Protein AF-I6CDU6-F1 (afdb_monomer_lite)

Organism: NCBI:txid766150

Structure (mmCIF, N/CA/C/O backbone):
data_AF-I6CDU6-F1
#
_entry.id   AF-I6CDU6-F1
#
loop_
_atom_site.group_PDB
_atom_site.id
_atom_site.type_symbol
_atom_site.label_atom_id
_atom_site.label_alt_id
_atom_site.label_comp_id
_atom_site.label_asym_id
_atom_site.label_entity_id
_atom_site.label_seq_id
_atom_site.pdbx_PDB_ins_code
_atom_site.Cartn_x
_atom_site.Cartn_y
_atom_site.Cartn_z
_atom_site.occupancy
_atom_site.B_iso_or_equiv
_atom_site.auth_seq_id
_atom_site.auth_comp_id
_atom_site.auth_asym_id
_atom_site.auth_atom_id
_atom_site.pdbx_PDB_model_num
ATOM 1 N N . MET A 1 1 ? 11.435 -16.842 9.571 1.00 32.94 1 MET A N 1
ATOM 2 C CA . MET A 1 1 ? 11.410 -16.232 8.225 1.00 32.94 1 MET A CA 1
ATOM 3 C C . MET A 1 1 ? 11.281 -14.732 8.412 1.00 32.94 1 MET A C 1
ATOM 5 O O . MET A 1 1 ? 10.280 -14.300 8.973 1.00 32.94 1 MET A O 1
ATOM 9 N N . ALA A 1 2 ? 12.318 -13.966 8.075 1.00 36.88 2 ALA A N 1
ATOM 10 C CA . ALA A 1 2 ? 12.240 -12.507 8.065 1.00 36.88 2 ALA A CA 1
ATOM 11 C C . ALA A 1 2 ? 11.458 -12.072 6.817 1.00 36.88 2 ALA A C 1
ATOM 13 O O . ALA A 1 2 ? 11.607 -12.685 5.761 1.00 36.88 2 ALA A O 1
ATOM 14 N N . LEU A 1 3 ? 10.589 -11.071 6.949 1.00 39.34 3 LEU A N 1
ATOM 15 C CA . LEU A 1 3 ? 9.924 -10.468 5.794 1.00 39.34 3 LEU A CA 1
ATOM 16 C C . LEU A 1 3 ? 10.993 -9.773 4.931 1.00 39.34 3 LEU A C 1
ATOM 18 O O . LEU A 1 3 ? 11.891 -9.159 5.512 1.00 39.34 3 LEU A O 1
ATOM 22 N N . PRO A 1 4 ? 10.928 -9.866 3.590 1.00 41.03 4 PRO A N 1
ATOM 23 C CA . PRO A 1 4 ? 11.874 -9.175 2.718 1.00 41.03 4 PRO A CA 1
ATOM 24 C C . PRO A 1 4 ? 11.865 -7.668 3.006 1.00 41.03 4 PRO A C 1
ATOM 26 O O . PRO A 1 4 ? 10.812 -7.093 3.300 1.00 41.03 4 PRO A O 1
ATOM 29 N N . GLU A 1 5 ? 13.039 -7.033 2.948 1.00 44.81 5 GLU A N 1
ATOM 30 C CA . GLU A 1 5 ? 13.200 -5.594 3.174 1.00 44.81 5 GLU A CA 1
ATOM 31 C C . GLU A 1 5 ? 12.533 -4.794 2.042 1.00 44.81 5 GLU A C 1
ATOM 33 O O . GLU A 1 5 ? 13.158 -4.381 1.072 1.00 44.81 5 GLU A O 1
ATOM 38 N N . SER A 1 6 ? 11.222 -4.577 2.143 1.00 46.50 6 SER A N 1
ATOM 39 C CA . SER A 1 6 ? 10.471 -3.804 1.156 1.00 46.50 6 SER A CA 1
ATOM 40 C C . SER A 1 6 ? 10.526 -2.310 1.479 1.00 46.50 6 SER A C 1
ATOM 42 O O . SER A 1 6 ? 10.025 -1.868 2.518 1.00 46.50 6 SER A O 1
ATOM 44 N N . ASN A 1 7 ? 11.066 -1.507 0.563 1.00 51.50 7 ASN A N 1
ATOM 45 C CA . ASN A 1 7 ? 10.974 -0.051 0.636 1.00 51.50 7 ASN A CA 1
ATOM 46 C C . ASN A 1 7 ? 9.589 0.406 0.162 1.00 51.50 7 ASN A C 1
ATOM 48 O O . ASN A 1 7 ? 9.287 0.353 -1.027 1.00 51.50 7 ASN A O 1
ATOM 52 N N . VAL A 1 8 ? 8.752 0.878 1.089 1.00 51.47 8 VAL A N 1
ATOM 53 C CA . VAL A 1 8 ? 7.419 1.410 0.771 1.00 51.47 8 VAL A CA 1
ATOM 54 C C . VAL A 1 8 ? 7.499 2.923 0.597 1.00 51.47 8 VAL A C 1
ATOM 56 O O . VAL A 1 8 ? 7.795 3.656 1.544 1.00 51.47 8 VAL A O 1
ATOM 59 N N . ILE A 1 9 ? 7.212 3.403 -0.613 1.00 56.62 9 ILE A N 1
ATOM 60 C CA . ILE A 1 9 ? 7.138 4.836 -0.914 1.00 56.62 9 ILE A CA 1
ATOM 61 C C . ILE A 1 9 ? 5.667 5.250 -0.985 1.00 56.62 9 ILE A C 1
ATOM 63 O O . ILE A 1 9 ? 4.907 4.737 -1.805 1.00 56.62 9 ILE A O 1
ATOM 67 N N . HIS A 1 10 ? 5.273 6.181 -0.114 1.00 56.25 10 HIS A N 1
ATOM 68 C CA . HIS A 1 10 ? 3.940 6.777 -0.099 1.00 56.25 10 HIS A CA 1
ATOM 69 C C . HIS A 1 10 ? 3.955 8.113 -0.844 1.00 56.25 10 HIS A C 1
ATOM 71 O O . HIS A 1 10 ? 4.789 8.978 -0.577 1.00 56.25 10 HIS A O 1
ATOM 77 N N . ALA A 1 11 ? 3.006 8.300 -1.752 1.00 53.47 11 ALA A N 1
ATOM 78 C CA . ALA A 1 11 ? 2.941 9.476 -2.601 1.00 53.47 11 ALA A CA 1
ATOM 79 C C . ALA A 1 11 ? 1.880 10.475 -2.122 1.00 53.47 11 ALA A C 1
ATOM 81 O O . ALA A 1 11 ? 0.833 10.656 -2.741 1.00 53.47 11 ALA A O 1
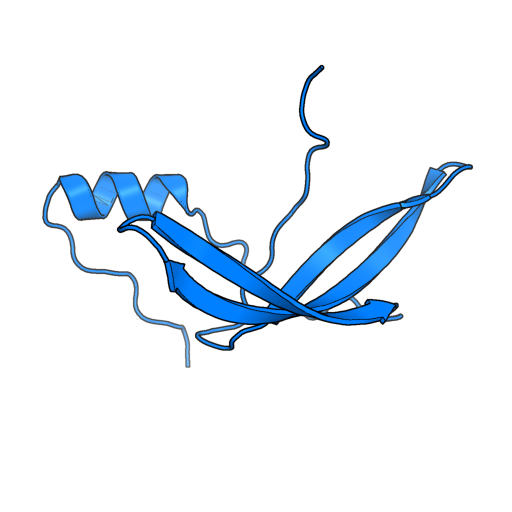ATOM 82 N N . GLY A 1 12 ? 2.155 11.105 -0.980 1.00 50.72 12 GLY A N 1
ATOM 83 C CA . GLY A 1 12 ? 1.458 12.322 -0.558 1.00 50.72 12 GLY A CA 1
ATOM 84 C C . GLY A 1 12 ? -0.067 12.193 -0.504 1.00 50.72 12 GLY A C 1
ATOM 85 O O . GLY A 1 12 ? -0.763 12.916 -1.202 1.00 50.72 12 GLY A O 1
ATOM 86 N N . TYR A 1 13 ? -0.578 11.312 0.358 1.00 53.66 13 TYR A N 1
ATOM 87 C CA . TYR A 1 13 ? -2.006 11.079 0.635 1.00 53.66 13 TYR A CA 1
ATOM 88 C C . TYR A 1 13 ? -2.797 10.304 -0.437 1.00 53.66 13 TYR A C 1
ATOM 90 O O . TYR A 1 13 ? -3.970 10.000 -0.222 1.00 53.66 13 TYR A O 1
ATOM 98 N N . GLY A 1 14 ? -2.169 9.885 -1.540 1.00 61.75 14 GLY A N 1
ATOM 99 C CA . GLY A 1 14 ? -2.778 8.959 -2.502 1.00 61.75 14 GLY A CA 1
ATOM 100 C C . GLY A 1 14 ? -2.973 7.541 -1.943 1.00 61.75 14 GLY A C 1
ATOM 101 O O . GLY A 1 14 ? -2.187 7.067 -1.121 1.00 61.75 14 GLY A O 1
ATOM 102 N N . SER A 1 15 ? -4.006 6.831 -2.412 1.00 76.75 15 SER A N 1
ATOM 103 C CA . SER A 1 15 ? -4.244 5.416 -2.063 1.00 76.75 15 SER A CA 1
ATOM 104 C C . SER A 1 15 ? -3.432 4.469 -2.963 1.00 76.75 15 SER A C 1
ATOM 106 O O . SER A 1 15 ? -3.978 3.604 -3.646 1.00 76.75 15 SER A O 1
ATOM 108 N N . TYR A 1 16 ? -2.117 4.687 -3.019 1.00 80.12 16 TYR A N 1
ATOM 109 C CA . TYR A 1 16 ? -1.179 3.853 -3.767 1.00 80.12 16 TYR A CA 1
ATOM 110 C C . TYR A 1 16 ? 0.208 3.815 -3.113 1.00 80.12 16 TYR A C 1
ATOM 112 O O . TYR A 1 16 ? 0.562 4.683 -2.309 1.00 80.12 16 TYR A O 1
ATOM 120 N N . ALA A 1 17 ? 0.982 2.785 -3.447 1.00 81.69 17 ALA A N 1
ATOM 121 C CA . ALA A 1 17 ? 2.358 2.578 -3.016 1.00 81.69 17 ALA A CA 1
ATOM 122 C C . ALA A 1 17 ? 3.221 2.132 -4.199 1.00 81.69 17 ALA A C 1
ATOM 124 O O . ALA A 1 17 ? 2.738 1.445 -5.097 1.00 81.69 17 ALA A O 1
ATOM 125 N N . VAL A 1 18 ? 4.505 2.490 -4.174 1.00 80.31 18 VAL A N 1
ATOM 126 C CA . VAL A 1 18 ? 5.512 1.870 -5.045 1.00 80.31 18 VAL A CA 1
ATOM 127 C C . VAL A 1 18 ? 6.321 0.894 -4.207 1.00 80.31 18 VAL A C 1
ATOM 129 O O . VAL A 1 18 ? 6.856 1.285 -3.166 1.00 80.31 18 VAL A O 1
ATOM 132 N N . ILE A 1 19 ? 6.382 -0.358 -4.658 1.00 81.44 19 ILE A N 1
ATOM 133 C CA . ILE A 1 19 ? 7.178 -1.418 -4.035 1.00 81.44 19 ILE A CA 1
ATOM 134 C C . ILE A 1 19 ? 8.316 -1.832 -4.965 1.00 81.44 19 ILE A C 1
ATOM 136 O O . ILE A 1 19 ? 8.164 -1.844 -6.186 1.00 81.44 19 ILE A O 1
ATOM 140 N N . GLU A 1 20 ? 9.455 -2.152 -4.368 1.00 84.12 20 GLU A N 1
ATOM 141 C CA . GLU A 1 20 ? 10.616 -2.740 -5.033 1.00 84.12 20 GLU A CA 1
ATOM 142 C C . GLU A 1 20 ? 10.584 -4.249 -4.775 1.00 84.12 20 GLU A C 1
ATOM 144 O O . GLU A 1 20 ? 10.400 -4.667 -3.630 1.00 84.12 20 GLU A O 1
ATOM 149 N N . VAL A 1 21 ? 10.681 -5.043 -5.839 1.00 83.88 21 VAL A N 1
ATOM 150 C CA . VAL A 1 21 ? 10.630 -6.507 -5.807 1.00 83.88 21 VAL A CA 1
ATOM 151 C C . VAL A 1 21 ? 11.907 -7.037 -6.444 1.00 83.88 21 VAL A C 1
ATOM 153 O O . VAL A 1 21 ? 12.219 -6.676 -7.581 1.00 83.88 21 VAL A O 1
ATOM 156 N N . ASP A 1 22 ? 12.624 -7.889 -5.719 1.00 84.56 22 ASP A N 1
ATOM 157 C CA . ASP A 1 22 ? 13.776 -8.611 -6.253 1.00 84.56 22 ASP A CA 1
ATOM 158 C C . ASP A 1 22 ? 13.280 -9.756 -7.149 1.00 84.56 22 ASP A C 1
ATOM 160 O O . ASP A 1 22 ? 12.431 -10.554 -6.743 1.00 84.56 22 ASP A O 1
ATOM 164 N N . LEU A 1 23 ? 13.777 -9.806 -8.382 1.00 82.50 23 LEU A N 1
ATOM 165 C CA . LEU A 1 23 ? 13.516 -10.872 -9.343 1.00 82.50 23 LEU A CA 1
ATOM 166 C C . LEU A 1 23 ? 14.627 -11.926 -9.279 1.00 82.50 23 LEU A C 1
ATOM 168 O O . LEU A 1 23 ? 15.768 -11.643 -8.894 1.00 82.50 23 LEU A O 1
ATOM 172 N N . ASP A 1 24 ? 14.302 -13.145 -9.709 1.00 80.75 24 ASP A N 1
ATOM 173 C CA . ASP A 1 24 ? 15.293 -14.206 -9.872 1.00 80.75 24 ASP A CA 1
ATOM 174 C C . ASP A 1 24 ? 16.404 -13.737 -10.825 1.00 80.75 24 ASP A C 1
ATOM 176 O O . ASP A 1 24 ? 16.134 -13.263 -11.927 1.00 80.75 24 ASP A O 1
ATOM 180 N N . GLY A 1 25 ? 17.662 -13.851 -10.389 1.00 78.62 25 GLY A N 1
ATOM 181 C CA . GLY A 1 25 ? 18.828 -13.397 -11.159 1.00 78.62 25 GLY A CA 1
ATOM 182 C C . GLY A 1 25 ? 19.416 -12.048 -10.733 1.00 78.62 25 GLY A C 1
ATOM 183 O O . GLY A 1 25 ? 20.436 -11.646 -11.285 1.00 78.62 25 GLY A O 1
ATOM 184 N N . GLY A 1 26 ? 18.848 -11.384 -9.718 1.00 76.75 26 GLY A N 1
ATOM 185 C CA . GLY A 1 26 ? 19.411 -10.157 -9.131 1.00 76.75 26 GLY A CA 1
ATOM 186 C C . GLY A 1 26 ? 18.884 -8.856 -9.739 1.00 76.75 26 GLY A C 1
ATOM 187 O O . GLY A 1 26 ? 19.284 -7.773 -9.307 1.00 76.75 26 GLY A O 1
ATOM 188 N N . ASP A 1 27 ? 17.964 -8.954 -10.697 1.00 81.06 27 ASP A N 1
ATOM 189 C CA . ASP A 1 27 ? 17.250 -7.808 -11.248 1.00 81.06 27 ASP A CA 1
ATOM 190 C C . ASP A 1 27 ? 16.187 -7.289 -10.274 1.00 81.06 27 ASP A C 1
ATOM 192 O O . ASP A 1 27 ? 15.658 -8.017 -9.434 1.00 81.06 27 ASP A O 1
ATOM 196 N N . LYS A 1 28 ? 15.844 -6.004 -10.396 1.00 82.19 28 LYS A N 1
ATOM 197 C CA . LYS A 1 28 ? 14.840 -5.344 -9.555 1.00 82.19 28 LYS A CA 1
ATOM 198 C C . LYS A 1 28 ? 13.700 -4.803 -10.396 1.00 82.19 28 LYS A C 1
ATOM 200 O O . LYS A 1 28 ? 13.925 -4.049 -11.340 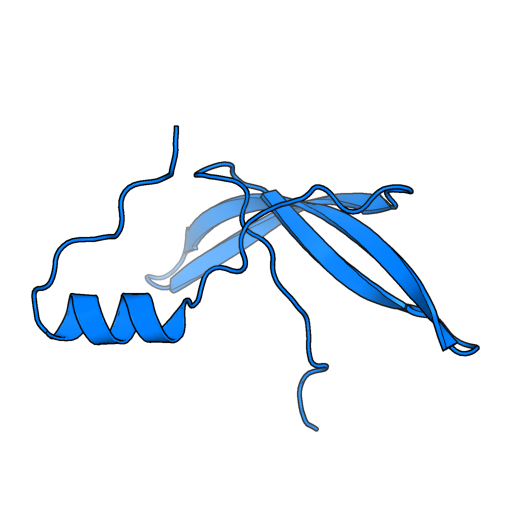1.00 82.19 28 LYS A O 1
ATOM 205 N N . ALA A 1 29 ? 12.473 -5.131 -10.007 1.00 83.88 29 ALA A N 1
ATOM 206 C CA . ALA A 1 29 ? 11.263 -4.570 -10.591 1.00 83.88 29 ALA A CA 1
ATOM 207 C C . ALA A 1 29 ? 10.578 -3.609 -9.621 1.00 83.88 29 ALA A C 1
ATOM 209 O O . ALA A 1 29 ? 10.522 -3.836 -8.411 1.00 83.88 29 ALA A O 1
ATOM 210 N N . PHE A 1 30 ? 9.993 -2.547 -10.168 1.00 85.44 30 PHE A N 1
ATOM 211 C CA . PHE A 1 30 ? 9.133 -1.643 -9.418 1.00 85.44 30 PHE A CA 1
ATOM 212 C C . PHE A 1 30 ? 7.680 -1.917 -9.771 1.00 85.44 30 PHE A C 1
ATOM 214 O O . PHE A 1 30 ? 7.326 -1.965 -10.945 1.00 85.44 30 PHE A O 1
ATOM 221 N N . TYR A 1 31 ? 6.832 -2.054 -8.758 1.00 85.88 31 TYR A N 1
ATOM 222 C CA . TYR A 1 31 ? 5.391 -2.180 -8.942 1.00 85.88 31 TYR A CA 1
ATOM 223 C C . TYR A 1 31 ? 4.675 -0.973 -8.364 1.00 85.88 31 TYR A C 1
ATOM 225 O O . TYR A 1 31 ? 4.893 -0.595 -7.211 1.00 85.88 31 TYR A O 1
ATOM 233 N N . PHE A 1 32 ? 3.777 -0.402 -9.161 1.00 84.25 32 PHE A N 1
ATOM 234 C CA . PHE A 1 32 ? 2.792 0.557 -8.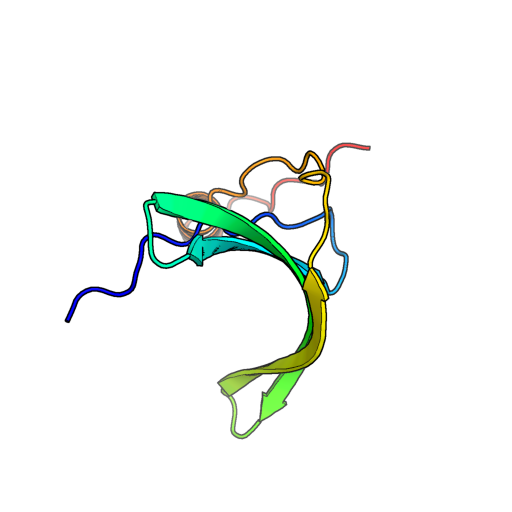694 1.00 84.25 32 PHE A CA 1
ATOM 235 C C . PHE A 1 32 ? 1.559 -0.203 -8.211 1.00 84.25 32 PHE A C 1
ATOM 237 O O . PHE A 1 32 ? 0.912 -0.917 -8.979 1.00 84.25 32 PHE A O 1
ATOM 244 N N . VAL A 1 33 ? 1.239 -0.056 -6.929 1.00 86.56 33 VAL A N 1
ATOM 245 C CA . VAL A 1 33 ? 0.175 -0.793 -6.247 1.00 86.56 33 VAL A CA 1
ATOM 246 C C . VAL A 1 33 ? -0.881 0.192 -5.770 1.00 86.56 33 VAL A C 1
ATOM 248 O O . VAL A 1 33 ? -0.676 0.900 -4.785 1.00 86.56 33 VAL A O 1
ATOM 251 N N . ALA A 1 34 ? -2.025 0.229 -6.448 1.00 85.31 34 ALA A N 1
ATOM 252 C CA . ALA A 1 34 ? -3.186 0.979 -5.983 1.00 85.31 34 ALA A CA 1
ATOM 253 C C . ALA A 1 34 ? -3.972 0.131 -4.979 1.00 85.31 34 ALA A C 1
ATOM 255 O O . ALA A 1 34 ? -4.162 -1.074 -5.171 1.00 85.31 34 ALA A O 1
ATOM 256 N N . PHE A 1 35 ? -4.434 0.751 -3.899 1.00 86.62 35 PHE A N 1
ATOM 257 C CA . PHE A 1 35 ? -5.172 0.065 -2.848 1.00 86.62 35 PHE A CA 1
ATOM 258 C C . PHE A 1 35 ? -6.318 0.918 -2.310 1.00 86.62 35 PHE A C 1
ATOM 260 O O . PHE A 1 35 ? -6.413 2.113 -2.556 1.00 86.62 35 PHE A O 1
ATOM 267 N N . ARG A 1 36 ? -7.201 0.305 -1.526 1.00 83.00 36 ARG A N 1
ATOM 268 C CA . ARG A 1 36 ? -8.180 0.996 -0.684 1.00 83.00 36 ARG A CA 1
ATOM 269 C C . ARG A 1 36 ? -8.003 0.549 0.755 1.00 83.00 36 ARG A C 1
ATOM 271 O O . ARG A 1 36 ? -7.952 -0.648 1.033 1.00 83.00 36 ARG A O 1
ATOM 278 N N . ALA A 1 37 ? -7.914 1.507 1.670 1.00 83.69 37 ALA A N 1
ATOM 279 C CA . ALA A 1 37 ? -7.912 1.223 3.096 1.00 83.69 37 ALA A CA 1
ATOM 280 C C . ALA A 1 37 ? -9.356 1.124 3.606 1.00 83.69 37 ALA A C 1
ATOM 282 O O . ALA A 1 37 ? -10.184 1.981 3.304 1.00 83.69 37 ALA A O 1
ATOM 283 N N . PHE A 1 38 ? -9.664 0.090 4.384 1.00 83.88 38 PHE A N 1
ATOM 284 C CA . PHE A 1 38 ? -10.984 -0.099 4.987 1.00 83.88 38 PHE A CA 1
ATOM 285 C C . PHE A 1 38 ? -10.864 -0.746 6.368 1.00 83.88 38 PHE A C 1
ATOM 287 O O . PHE A 1 38 ? -9.828 -1.308 6.727 1.00 83.88 38 PHE A O 1
ATOM 294 N N . ARG A 1 39 ? -11.919 -0.642 7.179 1.00 88.12 39 ARG A N 1
ATOM 295 C CA . ARG A 1 39 ? -11.990 -1.298 8.489 1.00 88.12 39 ARG A CA 1
ATOM 296 C C . ARG A 1 39 ? -12.916 -2.498 8.411 1.00 88.12 39 ARG A C 1
ATOM 298 O O . ARG A 1 39 ? -14.059 -2.373 7.995 1.00 88.12 39 ARG A O 1
ATOM 305 N N . GLU A 1 40 ? -12.441 -3.635 8.895 1.00 90.31 40 GLU A N 1
ATOM 306 C CA . GLU A 1 40 ? -13.240 -4.849 9.020 1.00 90.31 40 GLU A CA 1
ATOM 307 C C . GLU A 1 40 ? -12.961 -5.479 10.386 1.00 90.31 40 GLU A C 1
ATOM 309 O O . GLU A 1 40 ? -11.802 -5.662 10.768 1.00 90.31 40 GLU A O 1
ATOM 314 N N . LYS A 1 41 ? -14.012 -5.791 11.155 1.00 94.44 41 LYS A N 1
ATOM 315 C CA . LYS A 1 41 ? -13.895 -6.384 12.504 1.00 94.44 41 LYS A CA 1
ATOM 316 C C . LYS A 1 41 ? -12.923 -5.612 13.416 1.00 94.44 41 LYS A C 1
ATOM 318 O O . LYS A 1 41 ? -12.063 -6.199 14.066 1.00 94.44 41 LYS A O 1
ATOM 323 N N . LYS A 1 42 ? -13.036 -4.276 13.429 1.00 89.31 42 LYS A N 1
ATOM 324 C CA . LYS A 1 42 ? -12.170 -3.331 14.173 1.00 89.31 42 LYS A CA 1
ATOM 325 C C . LYS A 1 42 ? -10.683 -3.329 13.765 1.00 89.31 42 LYS A C 1
ATOM 327 O O . LYS A 1 42 ? -9.909 -2.590 14.366 1.00 89.31 42 LYS A O 1
ATOM 332 N N . LYS A 1 43 ? -10.282 -4.077 12.732 1.00 82.44 43 LYS A N 1
ATOM 333 C CA . LYS A 1 43 ? -8.912 -4.089 12.196 1.00 82.44 43 LYS A CA 1
ATOM 334 C C . LYS A 1 43 ? -8.834 -3.248 10.921 1.00 82.44 43 LYS A C 1
ATOM 336 O O . LYS A 1 43 ? -9.752 -3.284 10.103 1.00 82.44 43 LYS A O 1
ATOM 341 N N . LEU A 1 44 ? -7.751 -2.487 10.761 1.00 81.81 44 LEU A N 1
ATOM 342 C CA . LEU A 1 44 ? -7.455 -1.784 9.510 1.00 81.81 44 LEU A CA 1
ATOM 343 C C . LEU A 1 44 ? -6.932 -2.795 8.484 1.00 81.81 44 LEU A C 1
ATOM 345 O O . LEU A 1 44 ? -6.085 -3.624 8.813 1.00 81.81 44 LEU A O 1
ATOM 349 N N . ARG A 1 45 ? -7.452 -2.733 7.261 1.00 84.12 45 ARG A N 1
ATOM 350 C CA . ARG A 1 45 ? -7.104 -3.620 6.149 1.00 84.12 45 ARG A CA 1
ATOM 351 C C . ARG A 1 45 ? -6.833 -2.813 4.886 1.00 84.12 45 ARG A C 1
ATOM 353 O O . ARG A 1 45 ? -7.366 -1.716 4.721 1.00 84.12 45 ARG A O 1
ATOM 360 N N . LEU A 1 46 ? -6.023 -3.383 3.999 1.00 85.00 46 LEU A N 1
ATOM 361 C CA . LEU A 1 46 ? -5.732 -2.848 2.671 1.00 85.00 46 LEU A CA 1
ATOM 362 C C . LEU A 1 46 ? -6.275 -3.826 1.624 1.00 85.00 46 LEU A C 1
ATOM 364 O O . LEU A 1 46 ? -5.952 -5.009 1.668 1.00 85.00 46 LEU A O 1
ATOM 368 N N . HIS A 1 47 ? -7.103 -3.341 0.702 1.00 86.00 47 HIS A N 1
ATOM 369 C CA . HIS A 1 47 ? -7.528 -4.079 -0.485 1.00 86.00 47 HIS A CA 1
ATOM 370 C C . HIS A 1 47 ? -6.737 -3.566 -1.683 1.00 86.00 47 HIS A C 1
ATOM 372 O O . HIS A 1 47 ? -6.919 -2.414 -2.074 1.00 86.00 47 HIS A O 1
ATOM 378 N N . VAL A 1 48 ? -5.858 -4.392 -2.249 1.00 86.81 48 VAL A N 1
ATOM 379 C CA . VAL A 1 48 ? -5.116 -4.052 -3.470 1.00 86.81 48 VAL A CA 1
ATOM 380 C C . VAL A 1 48 ? -6.087 -4.093 -4.648 1.00 86.81 48 VAL A C 1
ATOM 382 O O . VAL A 1 48 ? -6.676 -5.132 -4.921 1.00 86.81 48 VAL A O 1
ATOM 385 N N . THR A 1 49 ? -6.287 -2.962 -5.324 1.00 87.75 49 THR A N 1
ATOM 386 C CA . THR A 1 49 ? -7.194 -2.859 -6.479 1.00 87.75 49 THR A CA 1
ATOM 387 C C . THR A 1 49 ? -6.489 -3.166 -7.791 1.00 87.75 49 THR A C 1
ATOM 389 O O . THR A 1 49 ? -7.109 -3.689 -8.708 1.00 87.75 49 THR A O 1
ATOM 392 N N . SER A 1 50 ? -5.203 -2.831 -7.892 1.00 86.75 50 SER A N 1
ATOM 393 C CA . SER A 1 50 ? -4.376 -3.124 -9.060 1.00 86.75 50 SER A CA 1
ATOM 394 C C . SER A 1 50 ? -2.901 -3.086 -8.684 1.00 86.75 50 SER A C 1
ATOM 396 O O . SER A 1 50 ? -2.493 -2.268 -7.858 1.00 86.75 50 SER A O 1
ATOM 398 N N . ALA A 1 51 ? -2.103 -3.925 -9.334 1.00 88.94 51 ALA A N 1
ATOM 399 C CA . ALA A 1 51 ? -0.650 -3.898 -9.257 1.00 88.94 51 ALA A CA 1
ATOM 400 C C . ALA A 1 51 ? -0.085 -4.094 -10.665 1.00 88.94 51 ALA A C 1
ATOM 402 O O . ALA A 1 51 ? -0.451 -5.055 -11.339 1.00 88.94 51 ALA A O 1
ATOM 403 N N . TYR A 1 52 ? 0.771 -3.181 -11.116 1.00 88.69 52 TYR A N 1
ATOM 404 C CA . TYR A 1 52 ? 1.403 -3.274 -12.430 1.00 88.69 52 TYR A CA 1
ATOM 405 C C . TYR A 1 52 ? 2.856 -2.792 -12.377 1.00 88.69 52 TYR A C 1
ATOM 407 O O . TYR A 1 52 ? 3.180 -1.918 -11.562 1.00 88.69 52 TYR A O 1
ATOM 415 N N . PRO A 1 53 ? 3.740 -3.371 -13.209 1.00 88.56 53 PRO A N 1
ATOM 416 C CA . PRO A 1 53 ? 5.137 -2.976 -13.247 1.00 88.56 53 PRO A CA 1
ATOM 417 C C . PRO A 1 53 ? 5.280 -1.565 -13.822 1.00 88.56 53 PRO A C 1
ATOM 419 O O . PRO A 1 53 ? 4.545 -1.168 -14.729 1.00 88.56 53 PRO A O 1
ATOM 422 N N . ILE A 1 54 ? 6.242 -0.811 -13.302 1.00 86.75 54 ILE A N 1
ATOM 423 C CA . ILE A 1 54 ? 6.626 0.507 -13.808 1.00 86.75 54 ILE A CA 1
ATOM 424 C C . ILE A 1 54 ? 8.120 0.515 -14.128 1.00 86.75 54 ILE A C 1
ATOM 426 O O . ILE A 1 54 ? 8.928 -0.045 -13.389 1.00 86.75 54 ILE A O 1
ATOM 430 N N . SER A 1 55 ? 8.483 1.152 -15.238 1.00 80.31 55 SER A N 1
ATOM 431 C CA . SER A 1 55 ? 9.871 1.286 -15.692 1.00 80.31 55 SER A CA 1
ATOM 432 C C . SER A 1 55 ? 10.654 2.324 -14.885 1.00 80.31 55 SER A C 1
ATOM 434 O O . SER A 1 55 ? 11.840 2.141 -14.627 1.00 80.31 55 SER A O 1
ATOM 436 N N . GLU A 1 56 ? 9.991 3.394 -14.441 1.00 75.19 56 GLU A N 1
ATOM 437 C CA . GLU A 1 56 ? 10.606 4.456 -13.646 1.00 75.19 56 GLU A CA 1
ATOM 438 C C . GLU A 1 56 ? 10.063 4.470 -12.217 1.00 75.19 56 GLU A C 1
ATOM 440 O O . GLU A 1 56 ? 8.856 4.565 -11.977 1.00 75.19 56 GLU A O 1
ATOM 445 N N . LYS A 1 57 ? 10.972 4.433 -11.237 1.00 68.44 57 LYS A N 1
ATOM 446 C CA . LYS A 1 57 ? 10.628 4.602 -9.824 1.00 68.44 57 LYS A CA 1
ATOM 447 C C . LYS A 1 57 ? 10.119 6.028 -9.609 1.00 68.44 57 LYS A C 1
ATOM 449 O O . LYS A 1 57 ? 10.903 6.979 -9.644 1.00 68.44 57 LYS A O 1
ATOM 454 N N . GLN A 1 58 ? 8.820 6.189 -9.342 1.00 64.62 58 GLN A N 1
ATOM 455 C CA . GLN A 1 58 ? 8.285 7.492 -8.943 1.00 64.62 58 GLN A CA 1
ATOM 456 C C . GLN A 1 58 ? 9.035 7.985 -7.698 1.00 64.62 58 GLN A C 1
ATOM 458 O O . GLN A 1 58 ? 9.093 7.304 -6.669 1.00 64.62 58 GLN A O 1
ATOM 463 N N . LYS A 1 59 ? 9.646 9.170 -7.801 1.00 60.34 59 LYS A N 1
ATOM 464 C CA . LYS A 1 59 ? 10.390 9.794 -6.704 1.00 60.34 59 LYS A CA 1
ATOM 465 C C . LYS A 1 59 ? 9.406 10.242 -5.623 1.00 60.34 59 LYS A C 1
ATOM 467 O O . LYS A 1 59 ? 8.849 11.329 -5.700 1.00 60.34 59 LYS A O 1
ATOM 472 N N . GLY A 1 60 ? 9.209 9.418 -4.602 1.00 60.56 60 GLY A N 1
ATOM 473 C CA . GLY A 1 60 ? 8.562 9.828 -3.357 1.00 60.56 60 GLY A CA 1
ATOM 474 C C . GLY A 1 60 ? 9.566 9.845 -2.209 1.00 60.56 60 GLY A C 1
ATOM 475 O O . GLY A 1 60 ? 10.543 9.092 -2.201 1.00 60.56 60 GLY A O 1
ATOM 476 N N . LYS A 1 61 ? 9.347 10.718 -1.224 1.00 60.00 61 LYS A N 1
ATOM 477 C CA . LYS A 1 61 ? 10.150 10.701 0.003 1.00 60.00 61 LYS A CA 1
ATOM 478 C C . LYS A 1 61 ? 9.824 9.427 0.779 1.00 60.00 61 LYS A C 1
ATOM 480 O O . LYS A 1 61 ? 8.656 9.130 1.016 1.00 60.00 61 LYS A O 1
ATOM 485 N N . SER A 1 62 ? 10.859 8.699 1.200 1.00 61.56 62 SER A N 1
ATOM 486 C CA . SER A 1 62 ? 10.693 7.611 2.164 1.00 61.56 62 SER A CA 1
ATOM 487 C C . SER A 1 62 ? 10.001 8.162 3.410 1.00 61.56 62 SER A C 1
ATOM 489 O O . SER A 1 62 ? 10.467 9.127 4.026 1.00 61.56 62 SER A O 1
ATOM 491 N N . VAL A 1 63 ? 8.853 7.583 3.753 1.00 62.28 63 VAL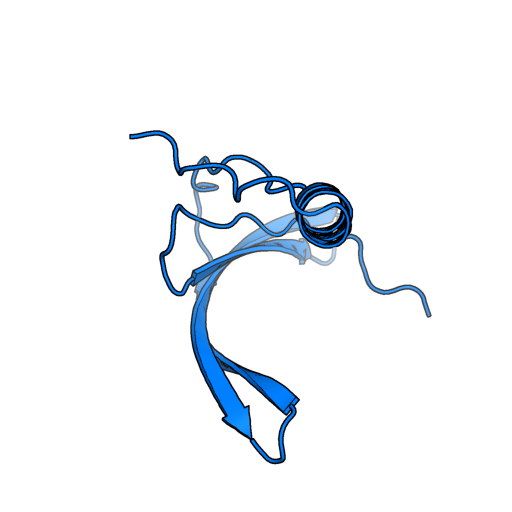 A N 1
ATOM 492 C CA . VAL A 1 63 ? 8.101 7.984 4.937 1.00 62.28 63 VAL A CA 1
ATOM 493 C C . VAL A 1 63 ? 8.599 7.134 6.094 1.00 62.28 63 VAL A C 1
ATOM 495 O O . VAL A 1 63 ? 8.368 5.928 6.135 1.00 62.28 63 VAL A O 1
ATOM 498 N N . LYS A 1 64 ? 9.280 7.762 7.059 1.00 70.31 64 LYS A N 1
ATOM 499 C CA . LYS A 1 64 ? 9.739 7.103 8.291 1.00 70.31 64 LYS A CA 1
ATOM 500 C C . LYS A 1 64 ? 8.547 6.790 9.203 1.00 70.31 64 LYS A C 1
ATOM 502 O O . LYS A 1 64 ? 8.347 7.449 10.222 1.00 70.31 64 LYS A O 1
ATOM 507 N N . PHE A 1 65 ? 7.736 5.803 8.825 1.00 71.19 65 PHE A N 1
ATOM 508 C CA . PHE A 1 65 ? 6.460 5.482 9.468 1.00 71.19 65 PHE A CA 1
ATOM 509 C C . PHE A 1 65 ? 6.588 5.322 10.987 1.00 71.19 65 PHE A C 1
ATOM 511 O O . PHE A 1 65 ? 5.868 5.977 11.739 1.00 71.19 65 PHE A O 1
ATOM 518 N N . PHE A 1 66 ? 7.563 4.536 11.452 1.00 76.12 66 PHE A N 1
ATOM 519 C CA . PHE A 1 66 ? 7.793 4.330 12.885 1.00 76.12 66 PHE A CA 1
ATOM 520 C C . PHE A 1 66 ? 8.202 5.614 13.614 1.00 76.12 66 PHE A C 1
ATOM 522 O O . PHE A 1 66 ? 7.796 5.829 14.753 1.00 76.12 66 PHE A O 1
ATOM 529 N N . THR A 1 67 ? 8.937 6.513 12.952 1.00 75.81 67 THR A N 1
ATOM 530 C CA . THR A 1 67 ? 9.259 7.836 13.504 1.00 75.81 67 THR A CA 1
ATOM 531 C C . THR A 1 67 ? 8.007 8.701 13.645 1.00 75.81 67 THR A C 1
ATOM 533 O O . THR A 1 67 ? 7.855 9.392 14.651 1.00 75.81 67 THR A O 1
ATOM 536 N N . ILE A 1 68 ? 7.090 8.654 12.674 1.00 76.44 68 ILE A N 1
ATOM 537 C CA . ILE A 1 68 ? 5.809 9.370 12.753 1.00 76.44 68 ILE A CA 1
ATOM 538 C C . ILE A 1 68 ? 4.957 8.799 13.892 1.00 76.44 68 ILE A C 1
ATOM 540 O O . ILE A 1 68 ? 4.505 9.560 14.744 1.00 76.44 68 ILE A O 1
ATOM 544 N N . ALA A 1 69 ? 4.802 7.473 13.964 1.00 72.56 69 ALA A N 1
ATOM 545 C CA . ALA A 1 69 ? 4.039 6.806 15.018 1.00 72.56 69 ALA A CA 1
ATOM 546 C C . ALA A 1 69 ? 4.582 7.130 16.422 1.00 72.56 69 ALA A C 1
ATOM 548 O O . ALA A 1 69 ? 3.815 7.491 17.313 1.00 72.56 69 ALA A O 1
ATOM 549 N N . TYR A 1 70 ? 5.905 7.079 16.601 1.00 80.06 70 TYR A N 1
ATOM 550 C CA . TYR A 1 70 ? 6.573 7.429 17.856 1.00 80.06 70 TYR A CA 1
ATOM 551 C C . TYR A 1 70 ? 6.328 8.884 18.278 1.00 80.06 70 TYR A C 1
ATOM 553 O O . TYR A 1 70 ? 6.079 9.164 19.450 1.00 80.06 70 TYR A O 1
ATOM 561 N N . ASN A 1 71 ? 6.380 9.821 17.328 1.00 83.38 71 ASN A N 1
ATOM 562 C CA . ASN A 1 71 ? 6.129 11.234 17.598 1.00 83.38 71 ASN A CA 1
ATOM 563 C C . ASN A 1 71 ? 4.651 11.504 17.931 1.00 83.38 71 ASN A C 1
ATOM 565 O O . ASN A 1 71 ? 4.378 12.274 18.851 1.00 83.38 71 ASN A O 1
ATOM 569 N N . LEU A 1 72 ? 3.711 10.838 17.252 1.00 82.56 72 LEU A N 1
ATOM 570 C CA . LEU A 1 72 ? 2.276 10.953 17.537 1.00 82.56 72 LEU A CA 1
ATOM 571 C C . LEU A 1 72 ? 1.913 10.415 18.923 1.00 82.56 72 LEU A C 1
ATOM 573 O O . LEU A 1 72 ? 1.150 11.052 19.641 1.00 82.56 72 LEU A O 1
ATOM 577 N N . LEU A 1 73 ? 2.524 9.301 19.339 1.00 85.25 73 LEU A N 1
ATOM 578 C CA . LEU A 1 73 ? 2.405 8.757 20.701 1.00 85.25 73 LEU A CA 1
ATOM 579 C C . LEU A 1 73 ? 2.822 9.761 21.787 1.00 85.25 73 LEU A C 1
ATOM 581 O O . LEU A 1 73 ? 2.381 9.663 22.927 1.00 85.25 73 LEU A O 1
ATOM 585 N N . ARG A 1 74 ? 3.663 10.735 21.431 1.00 92.75 74 ARG A N 1
ATOM 586 C CA . ARG A 1 74 ? 4.134 11.821 22.301 1.00 92.75 74 ARG A CA 1
ATOM 587 C C . ARG A 1 74 ? 3.381 13.134 22.073 1.00 92.75 74 ARG A C 1
ATOM 589 O O . ARG A 1 74 ? 3.905 14.195 22.401 1.00 92.75 74 ARG A O 1
ATOM 596 N N . ASN A 1 75 ? 2.182 13.068 21.491 1.00 90.62 75 ASN A N 1
ATOM 597 C CA . ASN A 1 75 ? 1.321 14.210 21.176 1.00 90.62 75 ASN A CA 1
ATOM 598 C C . ASN A 1 75 ? 1.958 15.263 20.247 1.00 90.62 75 ASN A C 1
ATOM 600 O O . ASN A 1 75 ? 1.552 16.425 20.256 1.00 90.62 75 ASN A O 1
ATOM 604 N N . LYS A 1 76 ? 2.945 14.891 19.418 1.00 89.25 76 LYS A N 1
ATOM 605 C CA . LYS A 1 76 ? 3.446 15.785 18.361 1.00 89.25 76 LYS A CA 1
ATOM 606 C C . LYS A 1 76 ? 2.513 15.760 17.151 1.00 89.25 76 LYS A C 1
ATOM 608 O O . LYS A 1 76 ? 1.914 14.733 16.843 1.00 89.25 76 LYS A O 1
ATOM 613 N N . GLN A 1 77 ? 2.427 16.883 16.440 1.00 82.38 77 GLN A N 1
ATOM 614 C CA . GLN A 1 77 ? 1.610 16.992 15.230 1.00 82.38 77 GLN A CA 1
ATOM 615 C C . GLN A 1 77 ? 2.145 16.115 14.087 1.00 82.38 77 GLN A C 1
ATOM 617 O O . GLN A 1 77 ? 3.350 15.872 13.976 1.00 82.38 77 GLN A O 1
ATOM 622 N N . LEU A 1 78 ? 1.230 15.657 13.226 1.00 79.00 78 LEU A N 1
ATOM 623 C CA . LEU A 1 78 ? 1.575 14.949 11.995 1.00 79.00 78 LEU A CA 1
ATOM 624 C C . LEU A 1 78 ? 2.417 15.854 11.081 1.00 79.00 78 LEU A C 1
ATOM 626 O O . LEU A 1 78 ? 2.092 17.034 10.930 1.00 79.00 78 LEU A O 1
ATOM 630 N N . PRO A 1 79 ? 3.470 15.317 10.440 1.00 75.44 79 PRO A N 1
ATOM 631 C CA . PRO A 1 79 ? 4.173 16.054 9.404 1.00 75.44 79 PRO A CA 1
ATOM 632 C C . PRO A 1 79 ? 3.208 16.357 8.257 1.00 75.44 79 PRO A C 1
ATOM 634 O O . PRO A 1 79 ? 2.505 15.469 7.776 1.00 75.44 79 PRO A O 1
ATOM 637 N N . GLN A 1 80 ? 3.188 17.615 7.829 1.00 71.44 80 GLN A N 1
ATOM 638 C CA . GLN A 1 80 ? 2.421 18.030 6.662 1.00 71.44 80 GLN A CA 1
ATOM 639 C C . GLN A 1 80 ? 3.130 17.550 5.386 1.00 71.44 80 GLN A C 1
ATOM 641 O O . GLN A 1 80 ? 4.367 17.531 5.345 1.00 71.44 80 GLN A O 1
ATOM 646 N N . PRO A 1 81 ? 2.383 17.167 4.337 1.00 62.81 81 PRO A N 1
ATOM 647 C CA . PRO A 1 81 ? 2.982 16.859 3.046 1.00 62.81 81 PRO A CA 1
ATOM 648 C C . PRO A 1 81 ? 3.707 18.097 2.508 1.00 62.81 81 PRO A C 1
ATOM 650 O O . PRO A 1 81 ? 3.240 19.225 2.677 1.00 62.81 81 PRO A O 1
ATOM 653 N N . SER A 1 82 ? 4.848 17.900 1.844 1.00 59.72 82 SER A N 1
ATOM 654 C CA . SER A 1 82 ? 5.420 18.975 1.031 1.00 59.72 82 SER A CA 1
ATOM 655 C C . SER A 1 82 ? 4.480 19.256 -0.141 1.00 59.72 82 SER A C 1
ATOM 657 O O . SER A 1 82 ? 4.057 18.297 -0.788 1.00 59.72 82 SER A O 1
ATOM 659 N N . LYS A 1 83 ? 4.166 20.539 -0.374 1.00 50.91 83 LYS A N 1
ATOM 660 C CA . LYS A 1 83 ? 3.508 21.005 -1.604 1.00 50.91 83 LYS A CA 1
ATOM 661 C C . LYS A 1 83 ? 4.268 20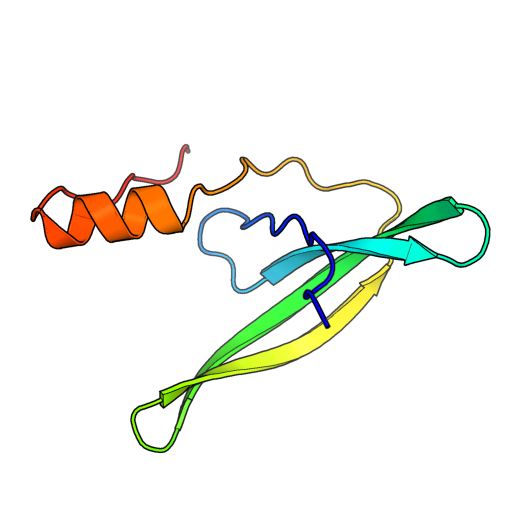.549 -2.844 1.00 50.91 83 LYS A C 1
ATOM 663 O O . LYS A 1 83 ? 5.518 20.485 -2.761 1.00 50.91 83 LYS A O 1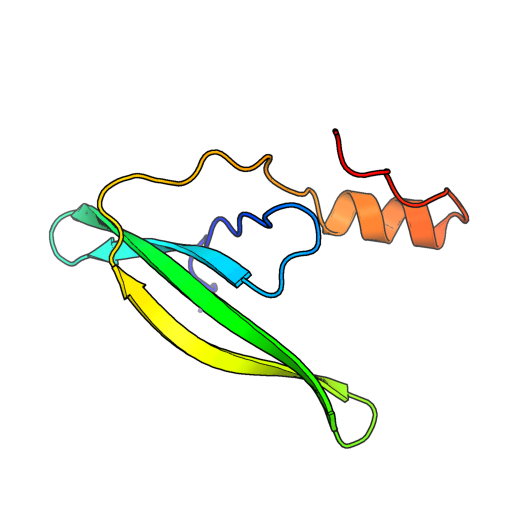
#

Radius of gyration: 14.95 Å; chains: 1; bounding box: 33×37×38 Å

Sequence (83 aa):
MALPESNVIHAGYGSYAVIEVDLDGGDKAFYFVAFRAFREKKKLRLHVTSAYPISEKQKGKSVKFFTIAYNLLRNKQLPQPSK

Foldseek 3Di:
DDDPPWQWFDDAPAQWTWTWDQDPPRDIWIKIWHWDWDDDPNDIDIGTPDIDTDPDDDDGDRDPVVVQVVCVVVVHDGDHDDD

Secondary structure (DSSP, 8-state):
-PPP---PEE-TT-SEEEEEEEPTTS-EEEEEEEEEEEEETTEEEEEEEEEEEESS-----B--HHHHHHHHHTTPPPPPPP-

pLDDT: mean 74.43, std 14.82, range [32.94, 94.44]

InterPro domains:
  IPR060735 YjaZ [PF27200] (2-73)